Protein AF-A0A2D5B429-F1 (afdb_monomer)

pLDDT: mean 71.41, std 16.84, range [34.72, 90.25]

Sequence (121 aa):
MTEQSSTQPAQGMSIERNDAERFEQALHWAVDYRGDVTLCTEDSEIECFVFDLTAEGDTLRYMTKQDLTRIPLAVPQIREIRFSGKDTAAGKSFERWIQRYIEKKLAGENASIECDSLEDE

Radius of gyration: 16.44 Å; Cα contacts (8 Å, |Δi|>4): 178; chains: 1; bounding box: 39×32×48 Å

Structure (mmCIF, N/CA/C/O backbone):
data_AF-A0A2D5B429-F1
#
_entry.id   AF-A0A2D5B429-F1
#
loop_
_atom_site.group_PDB
_atom_site.id
_atom_site.type_symbol
_atom_site.label_atom_id
_atom_site.label_alt_id
_atom_site.label_comp_id
_atom_site.label_asym_id
_atom_site.label_entity_id
_atom_site.label_seq_id
_atom_site.pdbx_PDB_ins_code
_atom_site.Cartn_x
_atom_site.Cartn_y
_atom_site.Cartn_z
_atom_site.occupancy
_atom_site.B_iso_or_equiv
_atom_site.auth_seq_id
_atom_site.auth_comp_id
_atom_site.auth_asym_id
_atom_site.auth_atom_id
_atom_site.pdbx_PDB_model_num
ATOM 1 N N . MET A 1 1 ? 23.755 3.132 -21.570 1.00 34.72 1 MET A N 1
ATOM 2 C CA . MET A 1 1 ? 23.638 3.029 -20.104 1.00 34.72 1 MET A CA 1
ATOM 3 C C . MET A 1 1 ? 22.481 3.920 -19.723 1.00 34.72 1 MET A C 1
ATOM 5 O O . MET A 1 1 ? 22.651 5.128 -19.713 1.00 34.72 1 MET A O 1
ATOM 9 N N . THR A 1 2 ? 21.286 3.354 -19.591 1.00 40.31 2 THR A N 1
ATOM 10 C CA . THR A 1 2 ? 20.109 4.126 -19.191 1.00 40.31 2 THR A CA 1
ATOM 11 C C . THR A 1 2 ? 20.241 4.354 -17.695 1.00 40.31 2 THR A C 1
ATOM 13 O O . THR A 1 2 ? 20.251 3.392 -16.930 1.00 40.31 2 THR A O 1
ATOM 16 N N . GLU A 1 3 ? 20.466 5.606 -17.309 1.00 40.06 3 GLU A N 1
ATOM 17 C CA . GLU A 1 3 ? 20.483 6.060 -15.924 1.00 40.06 3 GLU A CA 1
ATOM 18 C C . GLU A 1 3 ? 19.169 5.633 -15.263 1.00 40.06 3 GLU A C 1
ATOM 20 O O . GLU A 1 3 ? 18.121 6.239 -15.471 1.00 40.06 3 GLU A O 1
ATOM 25 N N . GLN A 1 4 ? 19.213 4.546 -14.491 1.00 40.59 4 GLN A N 1
ATOM 26 C CA . GLN A 1 4 ? 18.170 4.232 -13.526 1.00 40.59 4 GLN A CA 1
ATOM 27 C C . GLN A 1 4 ? 18.355 5.185 -12.351 1.00 40.59 4 GLN A C 1
ATOM 29 O O . GLN A 1 4 ? 18.903 4.845 -11.306 1.00 40.59 4 GLN A O 1
ATOM 34 N N . SER A 1 5 ? 17.973 6.437 -12.582 1.00 41.56 5 SER A N 1
ATOM 35 C CA . SER A 1 5 ? 17.835 7.440 -11.544 1.00 41.56 5 SER A CA 1
ATOM 36 C C . SER A 1 5 ? 16.750 6.950 -10.598 1.00 41.56 5 SER A C 1
ATOM 38 O O . SER A 1 5 ? 15.568 7.011 -10.942 1.00 41.56 5 SER A O 1
ATOM 40 N N . SER A 1 6 ? 17.155 6.449 -9.428 1.00 46.50 6 SER A N 1
ATOM 41 C CA . SER A 1 6 ? 16.294 6.212 -8.268 1.00 46.50 6 SER A CA 1
ATOM 42 C C . SER A 1 6 ? 15.544 7.498 -7.923 1.00 46.50 6 SER A C 1
ATOM 44 O O . SER A 1 6 ? 15.971 8.292 -7.088 1.00 46.50 6 SER A O 1
ATOM 46 N N . THR A 1 7 ? 14.438 7.740 -8.616 1.00 50.59 7 THR A N 1
ATOM 47 C CA . THR A 1 7 ? 13.535 8.849 -8.349 1.00 50.59 7 THR A CA 1
ATOM 48 C C . THR A 1 7 ? 12.565 8.326 -7.313 1.00 50.59 7 THR A C 1
ATOM 50 O O . THR A 1 7 ? 11.647 7.585 -7.643 1.00 50.59 7 THR A O 1
ATOM 53 N N . GLN A 1 8 ? 12.807 8.649 -6.043 1.00 55.72 8 GLN A N 1
ATOM 54 C CA . GLN A 1 8 ? 11.824 8.393 -4.994 1.00 55.72 8 GLN A CA 1
ATOM 55 C C . GLN A 1 8 ? 10.470 8.981 -5.431 1.00 55.72 8 GLN A C 1
ATOM 57 O O . GLN A 1 8 ? 10.457 10.080 -6.001 1.00 55.72 8 GLN A O 1
ATOM 62 N N . PRO A 1 9 ? 9.339 8.293 -5.188 1.00 59.50 9 PRO A N 1
ATOM 63 C CA . PRO A 1 9 ? 8.035 8.821 -5.561 1.00 59.50 9 PRO A CA 1
ATOM 64 C C . PRO A 1 9 ? 7.836 10.184 -4.894 1.00 59.50 9 PRO A C 1
ATOM 66 O O . PRO A 1 9 ? 7.888 10.318 -3.668 1.00 59.50 9 PRO A O 1
ATOM 69 N N . ALA A 1 10 ? 7.637 11.218 -5.712 1.00 59.41 10 ALA A N 1
ATOM 70 C CA . ALA A 1 10 ? 7.298 12.536 -5.205 1.00 59.41 10 ALA A CA 1
ATOM 71 C C . ALA A 1 10 ? 5.927 12.479 -4.513 1.00 59.41 10 ALA A C 1
ATOM 73 O O . ALA A 1 10 ? 5.030 11.732 -4.907 1.00 59.41 10 ALA A O 1
ATOM 74 N N . GLN A 1 11 ? 5.756 13.279 -3.467 1.00 61.28 11 GLN A N 1
ATOM 75 C CA . GLN A 1 11 ? 4.499 13.376 -2.729 1.00 61.28 11 GLN A CA 1
ATOM 76 C C . GLN A 1 11 ? 3.345 13.761 -3.665 1.00 61.28 11 GLN A C 1
ATOM 78 O O . GLN A 1 11 ? 3.442 14.765 -4.368 1.00 61.28 11 GLN A O 1
ATOM 83 N N . GLY A 1 12 ? 2.258 12.983 -3.675 1.00 64.81 12 GLY A N 1
ATOM 84 C CA . GLY A 1 12 ? 1.128 13.212 -4.583 1.00 64.81 12 GLY A CA 1
ATOM 85 C C . GLY A 1 12 ? 1.305 12.607 -5.979 1.00 64.81 12 GLY A C 1
ATOM 86 O O . GLY A 1 12 ? 0.493 12.872 -6.864 1.00 64.81 12 GLY A O 1
ATOM 87 N N . MET A 1 13 ? 2.335 11.781 -6.188 1.00 74.25 13 MET A N 1
ATOM 88 C CA . MET A 1 13 ? 2.482 11.001 -7.412 1.00 74.25 13 MET A CA 1
ATOM 89 C C . MET A 1 13 ? 1.374 9.946 -7.497 1.00 74.25 13 MET A C 1
ATOM 91 O O . MET A 1 13 ? 1.165 9.158 -6.574 1.00 74.25 13 MET A O 1
ATOM 95 N N . SER A 1 14 ? 0.658 9.955 -8.614 1.00 81.38 14 SER A N 1
ATOM 96 C CA . SER A 1 14 ? -0.322 8.945 -9.009 1.00 81.38 14 SER A CA 1
ATOM 97 C C . SER A 1 14 ? 0.206 8.232 -10.245 1.00 81.38 14 SER A C 1
ATOM 99 O O . SER A 1 14 ? 0.741 8.867 -11.158 1.00 81.38 14 SER A O 1
ATOM 101 N N . ILE A 1 15 ? 0.127 6.908 -10.229 1.00 87.62 15 ILE A N 1
ATOM 102 C CA . ILE A 1 15 ? 0.569 6.043 -11.314 1.00 87.62 15 ILE A CA 1
ATOM 103 C C . ILE A 1 15 ? -0.607 5.174 -11.716 1.00 87.62 15 ILE A C 1
ATOM 105 O O . ILE A 1 15 ? -1.104 4.371 -10.926 1.00 87.62 15 ILE A O 1
ATOM 109 N N . GLU A 1 16 ? -1.050 5.349 -12.951 1.00 87.69 16 GLU A N 1
ATOM 110 C CA . GLU A 1 16 ? -2.128 4.569 -13.536 1.00 87.69 16 GLU A CA 1
ATOM 111 C C . GLU A 1 16 ? -1.583 3.258 -14.104 1.00 87.69 16 GLU A C 1
ATOM 113 O O . GLU A 1 16 ? -0.450 3.184 -14.584 1.00 87.69 16 GLU A O 1
ATOM 118 N N . ARG A 1 17 ? -2.420 2.220 -14.121 1.00 83.69 17 ARG A N 1
ATOM 119 C CA . ARG A 1 17 ? -2.083 0.912 -14.701 1.00 83.69 17 ARG A CA 1
ATOM 120 C C . ARG A 1 17 ? -1.738 0.972 -16.197 1.00 83.69 17 ARG A C 1
ATOM 122 O O . ARG A 1 17 ? -1.138 0.039 -16.723 1.00 83.69 17 ARG A O 1
ATOM 129 N N . ASN A 1 18 ? -2.117 2.045 -16.890 1.00 85.38 18 ASN A N 1
ATOM 130 C CA . ASN A 1 18 ? -1.826 2.225 -18.312 1.00 85.38 18 ASN A CA 1
ATOM 131 C C . ASN A 1 18 ? -0.311 2.283 -18.602 1.00 85.38 18 ASN A C 1
ATOM 133 O O . ASN A 1 18 ? 0.130 1.846 -19.662 1.00 85.38 18 ASN A O 1
ATOM 137 N N . ASP A 1 19 ? 0.492 2.761 -17.647 1.00 84.56 19 ASP A N 1
ATOM 138 C CA . ASP A 1 19 ? 1.951 2.790 -17.747 1.00 84.56 19 ASP A CA 1
ATOM 139 C C . A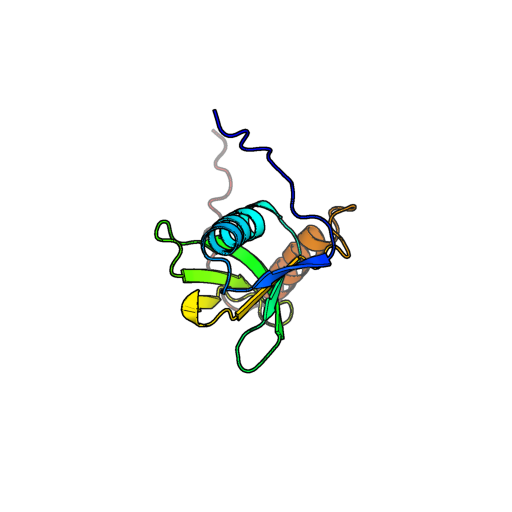SP A 1 19 ? 2.566 1.546 -17.089 1.00 84.56 19 ASP A C 1
ATOM 141 O O . ASP A 1 19 ? 3.051 1.633 -15.965 1.00 84.56 19 ASP A O 1
ATOM 145 N N . ALA A 1 20 ? 2.581 0.394 -17.770 1.00 81.75 20 ALA A N 1
ATOM 146 C CA . ALA A 1 20 ? 3.067 -0.870 -17.190 1.00 81.75 20 ALA A CA 1
ATOM 147 C C . ALA A 1 20 ? 4.451 -0.743 -16.514 1.00 81.75 20 ALA A C 1
ATOM 149 O O . ALA A 1 20 ? 4.589 -1.086 -15.343 1.00 81.75 20 ALA A O 1
ATOM 150 N N . GLU A 1 21 ? 5.435 -0.132 -17.185 1.00 84.50 21 GLU A N 1
ATOM 151 C CA . GLU A 1 21 ? 6.787 0.052 -16.630 1.00 84.50 21 GLU A CA 1
ATOM 152 C C . GLU A 1 21 ? 6.799 0.909 -15.353 1.00 84.50 21 GLU A C 1
ATOM 154 O O . GLU A 1 21 ? 7.508 0.597 -14.392 1.00 84.50 21 GLU A O 1
ATOM 159 N N . ARG A 1 22 ? 6.030 2.008 -15.326 1.00 84.88 22 ARG A N 1
ATOM 160 C CA . ARG A 1 22 ? 5.948 2.888 -14.146 1.00 84.88 22 ARG A CA 1
ATOM 161 C C . ARG A 1 22 ? 5.113 2.251 -13.049 1.00 84.88 22 ARG A C 1
ATOM 163 O O . ARG A 1 22 ? 5.392 2.476 -11.878 1.00 84.88 22 ARG A O 1
ATOM 170 N N . PHE A 1 23 ? 4.095 1.488 -13.418 1.00 86.69 23 PHE A N 1
ATOM 171 C CA . PHE A 1 23 ? 3.190 0.820 -12.504 1.00 86.69 23 PHE A CA 1
ATOM 172 C C . PHE A 1 23 ? 3.902 -0.312 -11.759 1.00 86.69 23 PHE A C 1
ATOM 174 O O . PHE A 1 23 ? 3.807 -0.378 -10.538 1.00 86.69 23 PHE A O 1
ATOM 181 N N . GLU A 1 24 ? 4.703 -1.126 -12.450 1.00 84.44 24 GLU A N 1
ATOM 182 C CA . GLU A 1 24 ? 5.581 -2.111 -11.809 1.00 84.44 24 GLU A CA 1
ATOM 183 C C . GLU A 1 24 ? 6.536 -1.431 -10.818 1.00 84.44 24 GLU A C 1
ATOM 185 O O . GLU A 1 24 ? 6.602 -1.812 -9.648 1.00 84.44 24 GLU A O 1
ATOM 190 N N . GLN A 1 25 ? 7.198 -0.345 -11.232 1.00 84.88 25 GLN A N 1
ATOM 191 C CA . GLN A 1 25 ? 8.042 0.451 -10.331 1.00 84.88 25 GLN A CA 1
ATOM 192 C C . GLN A 1 25 ? 7.259 1.018 -9.140 1.00 84.88 25 GLN A C 1
ATOM 194 O O . GLN A 1 25 ? 7.762 0.999 -8.019 1.00 84.88 25 GLN A O 1
ATOM 199 N N . ALA A 1 26 ? 6.021 1.468 -9.346 1.00 84.62 26 ALA A N 1
ATOM 200 C CA . ALA A 1 26 ? 5.155 1.966 -8.287 1.00 84.62 26 ALA A CA 1
ATOM 201 C C . ALA A 1 26 ? 4.791 0.873 -7.275 1.00 84.62 26 ALA A C 1
ATOM 203 O O . ALA A 1 26 ? 4.741 1.154 -6.083 1.00 84.62 26 ALA A O 1
ATOM 204 N N . LEU A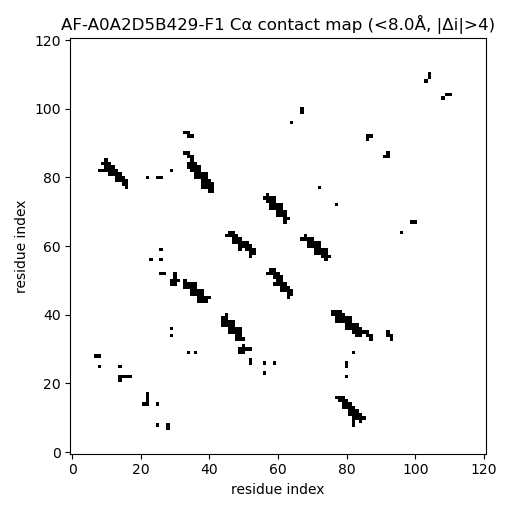 1 27 ? 4.589 -0.375 -7.703 1.00 85.19 27 LEU A N 1
ATOM 205 C CA . LEU A 1 27 ? 4.371 -1.490 -6.778 1.00 85.19 27 LEU A CA 1
ATOM 206 C C . LEU A 1 27 ? 5.600 -1.710 -5.886 1.00 85.19 27 LEU A C 1
ATOM 208 O O . LEU A 1 27 ? 5.466 -1.826 -4.667 1.00 85.19 27 LEU A O 1
ATOM 212 N N . HIS A 1 28 ? 6.798 -1.706 -6.475 1.00 83.38 28 HIS A N 1
ATOM 213 C CA . HIS A 1 28 ? 8.047 -1.825 -5.719 1.00 83.38 28 HIS A CA 1
ATOM 214 C C . HIS A 1 28 ? 8.255 -0.645 -4.767 1.00 83.38 28 HIS A C 1
ATOM 216 O O . HIS A 1 28 ? 8.596 -0.841 -3.600 1.00 83.38 28 HIS A O 1
ATOM 222 N N . TRP A 1 29 ? 7.993 0.576 -5.235 1.00 82.62 29 TRP A N 1
ATOM 223 C CA . TRP A 1 29 ? 8.049 1.761 -4.392 1.00 82.62 29 TRP A CA 1
ATOM 224 C C . TRP A 1 29 ? 7.024 1.695 -3.272 1.00 82.62 29 TRP A C 1
ATOM 226 O O . TRP A 1 29 ? 7.387 2.026 -2.161 1.00 82.62 29 TRP A O 1
ATOM 236 N N . ALA A 1 30 ? 5.795 1.228 -3.500 1.00 81.56 30 ALA A N 1
ATOM 237 C CA . ALA A 1 30 ? 4.767 1.132 -2.461 1.00 81.56 30 ALA A CA 1
ATOM 238 C C . ALA A 1 30 ? 5.191 0.243 -1.285 1.00 81.56 30 ALA A C 1
ATOM 240 O O . ALA A 1 30 ? 4.890 0.576 -0.141 1.00 81.56 30 ALA A O 1
ATOM 241 N N . VAL A 1 31 ? 5.926 -0.840 -1.554 1.00 80.62 31 VAL A N 1
ATOM 242 C CA . VAL A 1 31 ? 6.492 -1.712 -0.512 1.00 80.62 31 VAL A CA 1
ATOM 243 C C . VAL A 1 31 ? 7.622 -1.008 0.256 1.00 80.62 31 VAL A C 1
ATOM 245 O O . VAL A 1 31 ? 7.671 -1.085 1.483 1.00 80.62 31 VAL A O 1
ATOM 248 N N . ASP A 1 32 ? 8.515 -0.295 -0.438 1.00 75.31 32 ASP A N 1
ATOM 249 C CA . ASP A 1 32 ? 9.646 0.417 0.187 1.00 75.31 32 ASP A CA 1
ATOM 250 C C . ASP A 1 32 ? 9.226 1.725 0.888 1.00 75.31 32 ASP A C 1
ATOM 252 O O . ASP A 1 32 ? 9.838 2.153 1.866 1.00 75.31 32 ASP A O 1
ATOM 256 N N . TYR A 1 33 ? 8.124 2.331 0.438 1.00 73.06 33 TYR A N 1
ATOM 257 C CA . TYR A 1 33 ? 7.648 3.660 0.827 1.00 73.06 33 TYR A CA 1
ATOM 258 C C . TYR A 1 33 ? 7.326 3.786 2.319 1.00 73.06 33 TYR A C 1
ATOM 260 O O . TYR A 1 33 ? 7.267 4.905 2.825 1.00 73.06 33 TYR A O 1
ATOM 268 N N . ARG A 1 34 ? 7.127 2.666 3.035 1.00 67.69 34 ARG A N 1
ATOM 269 C CA . ARG A 1 34 ? 6.792 2.610 4.476 1.00 67.69 34 ARG A CA 1
ATOM 270 C C . ARG A 1 34 ? 5.811 3.709 4.919 1.00 67.69 34 ARG A C 1
ATOM 272 O O . ARG A 1 34 ? 5.922 4.265 6.012 1.00 67.69 34 ARG A O 1
ATOM 279 N N . GLY A 1 35 ? 4.835 4.008 4.070 1.00 71.56 35 GLY A N 1
ATOM 280 C CA . GLY A 1 35 ? 3.919 5.131 4.215 1.00 71.56 35 GLY A CA 1
ATOM 281 C C . GLY A 1 35 ? 2.503 4.757 3.801 1.00 71.56 35 GLY A C 1
ATOM 282 O O . GLY A 1 35 ? 2.247 3.642 3.348 1.00 71.56 35 GLY A O 1
ATOM 283 N N . ASP A 1 36 ? 1.569 5.686 3.982 1.00 78.81 36 ASP A N 1
ATOM 284 C CA . ASP A 1 36 ? 0.210 5.522 3.482 1.00 78.81 36 ASP A CA 1
ATOM 285 C C . ASP A 1 36 ? 0.179 5.603 1.954 1.00 78.81 36 ASP A C 1
ATOM 287 O O . ASP A 1 36 ? 0.612 6.576 1.339 1.00 78.81 36 ASP A O 1
ATOM 291 N N . VAL A 1 37 ? -0.366 4.562 1.335 1.00 84.19 37 VAL A N 1
ATOM 292 C CA . VAL A 1 37 ? -0.675 4.551 -0.091 1.00 84.19 37 VAL A CA 1
ATOM 293 C C . VAL A 1 37 ? -2.179 4.453 -0.264 1.00 84.19 37 VAL A C 1
ATOM 295 O O . VAL A 1 37 ? -2.898 3.853 0.532 1.00 84.19 37 VAL A O 1
ATOM 298 N N . THR A 1 38 ? -2.686 5.104 -1.296 1.00 87.62 38 THR A N 1
ATOM 299 C CA . THR A 1 38 ? -4.096 5.033 -1.663 1.00 87.62 38 THR A CA 1
ATOM 300 C C . THR A 1 38 ? -4.192 4.216 -2.937 1.00 87.62 38 THR A C 1
ATOM 302 O O . THR A 1 38 ? -3.660 4.610 -3.974 1.00 87.62 38 THR A O 1
ATOM 305 N N . LEU A 1 39 ? -4.832 3.055 -2.843 1.00 88.69 39 LEU A N 1
ATOM 306 C CA . LEU A 1 39 ? -5.093 2.195 -3.989 1.00 88.69 39 LEU A CA 1
ATOM 307 C C . LEU A 1 39 ? -6.463 2.556 -4.547 1.00 88.69 39 LEU A C 1
ATOM 309 O O . LEU A 1 39 ? -7.479 2.391 -3.875 1.00 88.69 39 LEU A O 1
ATOM 313 N N . CYS A 1 40 ? -6.487 3.065 -5.771 1.00 89.62 40 CYS A N 1
ATOM 314 C CA . CYS A 1 40 ? -7.711 3.327 -6.507 1.00 89.62 40 CYS A CA 1
ATOM 315 C C . CYS A 1 40 ? -8.080 2.069 -7.291 1.00 89.62 40 CYS A C 1
ATOM 317 O O . CYS A 1 40 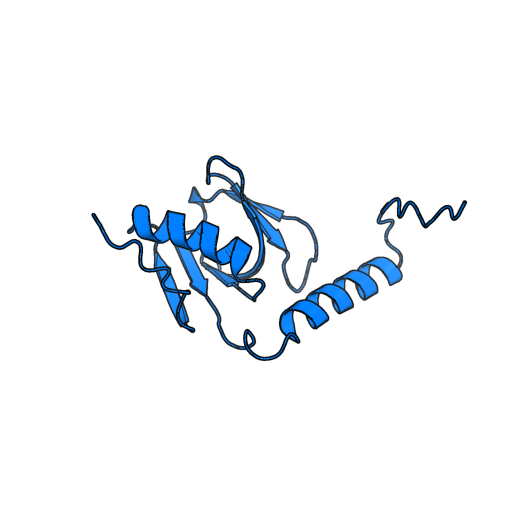? -7.370 1.663 -8.215 1.00 89.62 40 CYS A O 1
ATOM 319 N N . THR A 1 41 ? -9.183 1.439 -6.903 1.00 88.81 41 THR A N 1
ATOM 320 C CA . THR A 1 41 ? -9.779 0.304 -7.620 1.00 88.81 41 THR A CA 1
ATOM 321 C C . THR A 1 41 ? -10.876 0.800 -8.566 1.00 88.81 41 THR A C 1
ATOM 323 O O . THR A 1 41 ? -11.102 2.002 -8.690 1.00 88.81 41 THR A O 1
ATOM 326 N N . GLU A 1 42 ? -11.559 -0.103 -9.272 1.00 83.69 42 GLU A N 1
ATOM 327 C CA . GLU A 1 42 ? -12.676 0.288 -10.150 1.00 83.69 42 GLU A CA 1
ATOM 328 C C . GLU A 1 42 ? -13.880 0.851 -9.388 1.00 83.69 42 GLU A C 1
ATOM 330 O O . GLU A 1 42 ? -14.635 1.642 -9.948 1.00 83.69 42 GLU A O 1
ATOM 335 N N . ASP A 1 43 ? -14.050 0.434 -8.135 1.00 81.75 43 ASP A N 1
ATOM 336 C CA . ASP A 1 43 ? -15.242 0.717 -7.338 1.00 81.75 43 ASP A CA 1
ATOM 337 C C . ASP A 1 43 ? -14.980 1.760 -6.245 1.00 81.75 43 ASP A C 1
ATOM 339 O O . ASP A 1 43 ? -15.845 2.574 -5.935 1.00 81.75 43 ASP A O 1
ATOM 343 N N . SER A 1 44 ? -13.776 1.755 -5.667 1.00 86.25 44 SER A N 1
ATOM 344 C CA . SER A 1 44 ? -13.461 2.552 -4.481 1.00 86.25 44 SER A CA 1
ATOM 345 C C . SER A 1 44 ? -11.975 2.911 -4.379 1.00 86.25 44 SER A C 1
ATOM 347 O O . SER A 1 44 ? -11.099 2.180 -4.854 1.00 86.25 44 SER A O 1
ATOM 349 N N . GLU A 1 45 ? -11.685 4.013 -3.688 1.00 87.88 45 GLU A N 1
ATOM 350 C CA . GLU A 1 45 ? -10.343 4.375 -3.227 1.00 87.88 45 GLU A CA 1
ATOM 351 C C . GLU A 1 45 ? -10.101 3.845 -1.808 1.00 87.88 45 GLU A C 1
ATOM 353 O O . GLU A 1 45 ? -10.922 4.019 -0.907 1.00 87.88 45 GLU A O 1
ATOM 358 N N . ILE A 1 46 ? -8.980 3.154 -1.608 1.00 85.81 46 ILE A N 1
ATOM 359 C CA . ILE A 1 46 ? -8.668 2.462 -0.358 1.00 85.81 46 ILE A CA 1
ATOM 360 C C . ILE A 1 46 ? -7.342 2.987 0.185 1.00 85.81 46 ILE A C 1
ATOM 362 O O . ILE A 1 46 ? -6.266 2.685 -0.337 1.00 85.81 46 ILE A O 1
ATOM 366 N N . GLU A 1 47 ? -7.414 3.748 1.277 1.00 86.81 47 GLU A N 1
ATOM 367 C CA . GLU A 1 47 ? -6.240 4.141 2.057 1.00 86.81 47 GLU A CA 1
ATOM 368 C C . GLU A 1 47 ? -5.694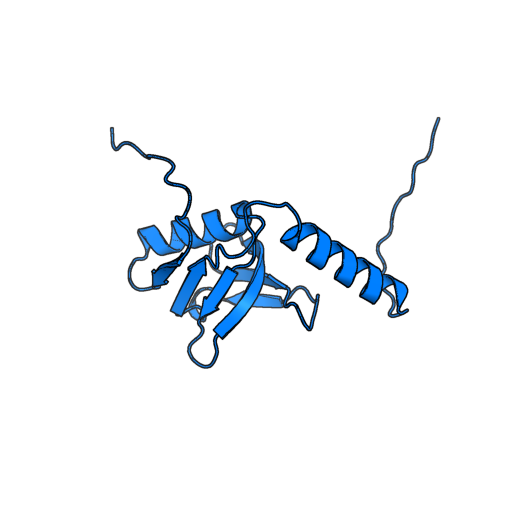 2.941 2.835 1.00 86.81 47 GLU A C 1
ATOM 370 O O . GLU A 1 47 ? -6.317 2.434 3.779 1.00 86.81 47 GLU A O 1
ATOM 375 N N . CYS A 1 48 ? -4.500 2.499 2.466 1.00 85.38 48 CYS A N 1
ATOM 376 C CA . CYS A 1 48 ? -3.896 1.306 3.021 1.00 85.38 48 CYS A CA 1
ATOM 377 C C . CYS A 1 48 ? -2.380 1.415 3.176 1.00 85.38 48 CYS A C 1
ATOM 379 O O . CYS A 1 48 ? -1.726 2.350 2.717 1.00 85.38 48 CYS A O 1
ATOM 381 N N . PHE A 1 49 ? -1.832 0.448 3.896 1.00 83.62 49 PHE A N 1
ATOM 382 C CA . PHE A 1 49 ? -0.403 0.256 4.048 1.00 83.62 49 PHE A CA 1
ATOM 383 C C . PHE A 1 49 ? 0.007 -1.010 3.314 1.00 83.62 49 PHE A C 1
ATOM 385 O O . PHE A 1 49 ? -0.526 -2.085 3.598 1.00 83.62 49 PHE A O 1
ATOM 392 N N . VAL A 1 50 ? 0.939 -0.874 2.378 1.00 85.50 50 VAL A N 1
ATOM 393 C CA . VAL A 1 50 ? 1.487 -1.983 1.598 1.00 85.50 50 VAL A CA 1
ATOM 394 C C . VAL A 1 50 ? 2.803 -2.404 2.219 1.00 85.50 50 VAL A C 1
ATOM 396 O O . VAL A 1 50 ? 3.641 -1.569 2.540 1.00 85.50 50 VAL A O 1
ATOM 399 N N . PHE A 1 51 ? 2.971 -3.708 2.405 1.00 83.25 51 PHE A N 1
ATOM 400 C CA . PHE A 1 51 ? 4.142 -4.253 3.092 1.00 83.25 51 PHE A CA 1
ATOM 401 C C . PHE A 1 51 ? 4.736 -5.481 2.413 1.00 83.25 51 PHE A C 1
ATOM 403 O O . PHE A 1 51 ? 5.821 -5.914 2.786 1.00 83.25 51 PHE A O 1
ATOM 410 N N . ASP A 1 52 ? 4.026 -6.060 1.447 1.00 85.56 52 ASP A N 1
ATOM 411 C CA . ASP A 1 52 ? 4.466 -7.252 0.738 1.00 85.56 52 ASP A CA 1
ATOM 412 C C . ASP A 1 52 ? 3.847 -7.269 -0.663 1.00 85.56 52 ASP A C 1
ATOM 414 O O . ASP A 1 52 ? 2.685 -6.906 -0.857 1.00 85.56 52 ASP A O 1
ATOM 418 N N . LEU A 1 53 ? 4.642 -7.689 -1.639 1.00 86.81 53 LEU A N 1
ATOM 419 C CA . LEU A 1 53 ? 4.255 -7.877 -3.031 1.00 86.81 53 LEU A CA 1
ATOM 420 C C . LEU A 1 53 ? 4.817 -9.230 -3.459 1.00 86.81 53 LEU A C 1
ATOM 422 O O . LEU A 1 53 ? 5.977 -9.535 -3.180 1.00 86.81 53 LEU A O 1
ATOM 426 N N . THR A 1 54 ? 4.011 -10.053 -4.126 1.00 86.06 54 THR A N 1
ATOM 427 C CA . THR A 1 54 ? 4.494 -11.327 -4.674 1.00 86.06 54 THR A CA 1
ATOM 428 C C . THR A 1 54 ? 5.657 -11.100 -5.634 1.00 86.06 54 THR A C 1
ATOM 430 O O . THR A 1 54 ? 5.661 -10.108 -6.355 1.00 86.06 54 THR A O 1
ATOM 433 N N . ALA A 1 55 ? 6.593 -12.050 -5.717 1.00 77.94 55 ALA A N 1
ATOM 434 C CA . ALA A 1 55 ? 7.741 -11.959 -6.626 1.00 77.94 55 ALA A CA 1
ATOM 435 C C . ALA A 1 55 ? 7.343 -11.773 -8.104 1.00 77.94 55 ALA A C 1
ATOM 437 O O . ALA A 1 55 ? 8.087 -11.169 -8.867 1.00 77.94 55 ALA A O 1
ATOM 438 N N . GLU A 1 56 ? 6.164 -12.265 -8.489 1.00 80.50 56 GLU A N 1
ATOM 439 C CA . GLU A 1 56 ? 5.594 -12.119 -9.835 1.00 80.50 56 GLU A CA 1
ATOM 440 C C . GLU A 1 56 ? 4.944 -10.746 -10.077 1.00 80.50 56 GLU A C 1
ATOM 442 O O . GLU A 1 56 ? 4.529 -10.458 -11.192 1.00 80.50 56 GLU A O 1
ATOM 447 N N . GLY A 1 57 ? 4.807 -9.908 -9.043 1.00 78.31 57 GLY A N 1
ATOM 448 C CA . GLY A 1 57 ? 4.121 -8.618 -9.143 1.00 78.31 57 GLY A CA 1
ATOM 449 C C . GLY A 1 57 ? 2.615 -8.722 -9.413 1.00 78.31 57 GLY A C 1
ATOM 450 O O . GLY A 1 57 ? 2.009 -7.725 -9.781 1.00 78.31 57 GLY A O 1
ATOM 451 N N . ASP A 1 58 ? 2.000 -9.897 -9.236 1.00 86.00 58 ASP A N 1
ATOM 452 C CA . ASP A 1 58 ? 0.577 -10.126 -9.528 1.00 86.00 58 ASP A CA 1
ATOM 453 C C . ASP A 1 58 ? -0.343 -9.854 -8.328 1.00 86.00 58 ASP A C 1
ATOM 455 O O . ASP A 1 58 ? -1.469 -9.391 -8.489 1.00 86.00 58 ASP A O 1
ATOM 459 N N . THR A 1 59 ? 0.121 -10.103 -7.103 1.00 88.12 59 THR A N 1
ATOM 460 C CA . THR A 1 59 ? -0.679 -9.905 -5.890 1.00 88.12 59 THR A CA 1
ATOM 461 C C . THR A 1 59 ? 0.070 -9.051 -4.874 1.00 88.12 59 THR A C 1
ATOM 463 O O . THR A 1 59 ? 1.188 -9.357 -4.459 1.00 88.12 59 THR A O 1
ATOM 466 N N . LEU A 1 60 ? -0.582 -7.987 -4.422 1.00 89.12 60 LEU A N 1
ATOM 467 C CA . LEU A 1 60 ? -0.081 -7.049 -3.430 1.00 89.12 60 LEU A CA 1
ATOM 468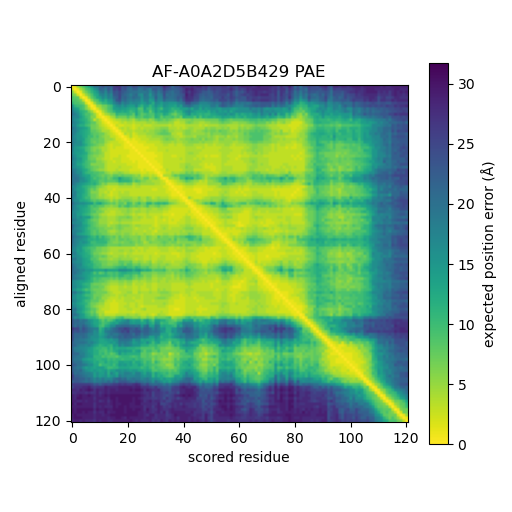 C C . LEU A 1 60 ? -0.810 -7.264 -2.103 1.00 89.12 60 LEU A C 1
ATOM 470 O O . LEU A 1 60 ? -2.019 -7.469 -2.076 1.00 89.12 60 LEU A O 1
ATOM 474 N N . ARG A 1 61 ? -0.095 -7.234 -0.979 1.00 89.25 61 ARG A N 1
ATOM 475 C CA . ARG A 1 61 ? -0.696 -7.386 0.350 1.00 89.25 61 ARG A CA 1
ATOM 476 C C . ARG A 1 61 ? -0.716 -6.054 1.069 1.00 89.25 61 ARG A C 1
ATOM 478 O O . ARG A 1 61 ? 0.319 -5.410 1.256 1.00 89.25 61 ARG A O 1
ATOM 485 N N . TYR A 1 62 ? -1.912 -5.676 1.497 1.00 88.25 62 TYR A N 1
ATOM 486 C CA . TYR A 1 62 ? -2.159 -4.413 2.166 1.00 88.25 62 TYR A CA 1
ATOM 487 C C . TYR A 1 62 ? -2.939 -4.609 3.466 1.00 88.25 62 TYR A C 1
ATOM 489 O O . TYR A 1 62 ? -3.553 -5.651 3.702 1.00 88.25 62 TYR A O 1
ATOM 497 N N . MET A 1 63 ? -2.894 -3.594 4.322 1.00 84.25 63 MET A N 1
ATOM 498 C CA . MET A 1 63 ? -3.704 -3.492 5.538 1.00 84.25 63 MET A CA 1
ATOM 499 C C . MET A 1 63 ? -4.457 -2.169 5.503 1.00 84.25 63 MET A C 1
ATOM 501 O O . MET A 1 63 ? -3.919 -1.167 5.032 1.00 84.25 63 MET A O 1
ATOM 505 N N . THR A 1 64 ? -5.692 -2.136 5.998 1.00 84.19 64 THR A N 1
ATOM 506 C CA . THR A 1 64 ? -6.491 -0.900 6.041 1.00 84.19 64 THR A CA 1
ATOM 507 C C . THR A 1 64 ? -6.498 -0.308 7.444 1.00 84.19 64 THR A C 1
ATOM 509 O O . THR A 1 64 ? -6.334 -1.018 8.434 1.00 84.19 64 THR A O 1
ATOM 512 N N . LYS A 1 65 ? -6.709 1.010 7.561 1.00 72.00 65 LYS A N 1
ATOM 513 C CA . LYS A 1 65 ? -6.721 1.689 8.873 1.00 72.00 65 LYS A CA 1
ATOM 514 C C . LYS A 1 65 ? -7.847 1.185 9.783 1.00 72.00 65 LYS A C 1
ATOM 516 O O . LYS A 1 65 ? -7.756 1.333 11.004 1.00 72.00 65 LYS A O 1
ATOM 521 N N . GLN A 1 66 ? -8.923 0.681 9.179 1.00 70.62 66 GLN A N 1
ATOM 522 C CA . GLN A 1 66 ? -10.089 0.125 9.864 1.00 70.62 66 GLN A CA 1
ATOM 523 C C . GLN A 1 66 ? -9.837 -1.332 10.240 1.00 70.62 66 GLN A C 1
ATOM 525 O O . GLN A 1 66 ? -10.016 -1.716 11.392 1.00 70.62 66 GLN A O 1
ATOM 530 N N . ASP A 1 67 ? -9.358 -2.112 9.273 1.00 67.44 67 ASP A N 1
ATOM 531 C CA . ASP A 1 67 ? -9.111 -3.528 9.431 1.00 67.44 67 ASP A CA 1
ATOM 532 C C . ASP A 1 67 ? -7.643 -3.838 9.127 1.00 67.44 67 ASP A C 1
ATOM 534 O O . ASP A 1 67 ? -7.213 -3.920 7.972 1.00 67.44 67 ASP A O 1
ATOM 538 N N . LEU A 1 68 ? -6.869 -3.994 10.207 1.00 73.62 68 LEU A N 1
ATOM 539 C CA . LEU A 1 68 ? -5.463 -4.419 10.211 1.00 73.62 68 LEU A CA 1
ATOM 540 C C . LEU A 1 68 ? -5.306 -5.901 9.855 1.00 73.62 68 LEU A C 1
ATOM 542 O O . LEU A 1 68 ? -4.484 -6.618 10.420 1.00 73.62 68 LEU A O 1
ATOM 546 N N . THR A 1 69 ? -6.139 -6.373 8.948 1.00 79.25 69 THR A N 1
ATOM 547 C CA . THR A 1 69 ? -6.050 -7.706 8.391 1.00 79.25 69 THR A CA 1
ATOM 548 C C . THR A 1 69 ? -5.163 -7.628 7.166 1.00 79.25 69 THR A C 1
ATOM 550 O O . THR A 1 69 ? -5.176 -6.649 6.418 1.00 79.25 69 THR A O 1
ATOM 553 N N . ARG A 1 70 ? -4.361 -8.668 6.965 1.00 83.31 70 ARG A N 1
ATOM 554 C CA . ARG A 1 70 ? -3.576 -8.828 5.748 1.00 83.31 70 ARG A CA 1
ATOM 555 C C . ARG A 1 70 ? -4.514 -9.225 4.615 1.00 83.31 70 ARG A C 1
ATOM 557 O O . ARG A 1 70 ? -4.901 -10.388 4.521 1.00 83.31 70 ARG A O 1
ATOM 564 N N . ILE A 1 71 ? -4.856 -8.265 3.764 1.00 85.94 71 ILE A N 1
ATOM 565 C CA . ILE A 1 71 ? -5.744 -8.482 2.626 1.00 85.94 71 ILE A CA 1
ATOM 566 C C . ILE A 1 71 ? -4.884 -8.599 1.360 1.00 85.94 71 ILE A C 1
ATOM 568 O O . ILE A 1 71 ? -4.106 -7.687 1.064 1.00 85.94 71 ILE A O 1
ATOM 572 N N . PRO A 1 72 ? -4.959 -9.722 0.624 1.00 89.25 72 PRO A N 1
ATOM 573 C CA . PRO A 1 72 ? -4.368 -9.815 -0.703 1.00 89.25 72 PRO A CA 1
ATOM 574 C C . PRO A 1 72 ? -5.243 -9.062 -1.718 1.00 89.25 72 PRO A C 1
ATOM 576 O O . PRO A 1 72 ? -6.446 -9.301 -1.796 1.00 89.25 72 PRO A O 1
ATOM 579 N N . LEU A 1 73 ? -4.633 -8.179 -2.505 1.00 88.06 73 LEU A N 1
ATOM 580 C CA . LEU A 1 73 ? -5.225 -7.518 -3.664 1.00 88.06 73 LEU A CA 1
ATOM 581 C C . LEU A 1 73 ? -4.549 -8.025 -4.926 1.00 88.06 73 LEU A C 1
ATOM 583 O O . LEU A 1 73 ? -3.326 -7.932 -5.043 1.00 88.06 73 LEU A O 1
ATOM 587 N N . ALA A 1 74 ? -5.329 -8.498 -5.890 1.00 90.25 74 ALA A N 1
ATOM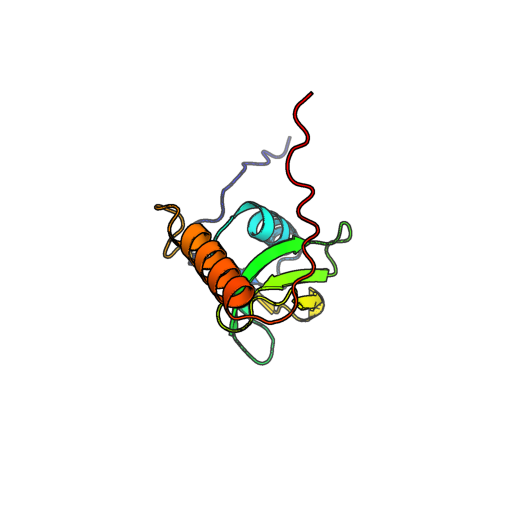 588 C CA . ALA A 1 74 ? -4.771 -8.767 -7.202 1.00 90.25 74 ALA A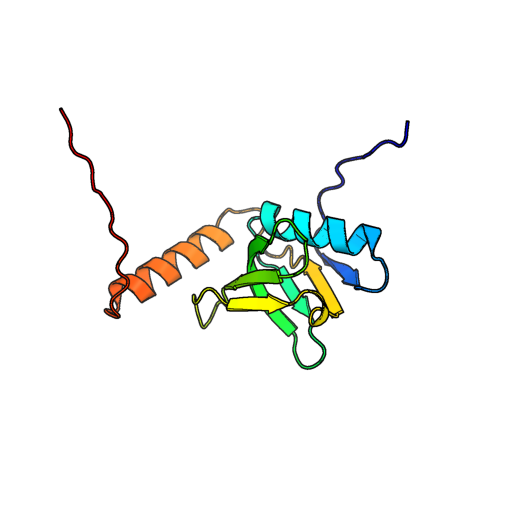 CA 1
ATOM 589 C C . ALA A 1 74 ? -4.459 -7.425 -7.879 1.00 90.25 74 ALA A C 1
ATOM 591 O O . ALA A 1 74 ? -5.327 -6.561 -8.008 1.00 90.25 74 ALA A O 1
ATOM 592 N N . VAL A 1 75 ? -3.223 -7.257 -8.335 1.00 87.38 75 VAL A N 1
ATOM 593 C CA . VAL A 1 75 ? -2.761 -6.112 -9.118 1.00 87.38 75 VAL A CA 1
ATOM 594 C C . VAL A 1 75 ? -3.692 -5.745 -10.279 1.00 87.38 75 VAL A C 1
ATOM 596 O O . VAL A 1 75 ? -3.946 -4.553 -10.451 1.00 87.38 75 VAL A O 1
ATOM 599 N N . PRO A 1 76 ? -4.295 -6.685 -11.036 1.00 88.00 76 PRO A N 1
ATOM 600 C CA . PRO A 1 76 ? -5.268 -6.312 -12.060 1.00 88.00 76 PRO A CA 1
ATOM 601 C C . PRO A 1 76 ? -6.509 -5.562 -11.543 1.00 88.00 76 PRO A C 1
ATOM 603 O O . PRO A 1 76 ? -7.174 -4.910 -12.345 1.00 88.00 76 PRO A O 1
ATOM 606 N N . GLN A 1 77 ? -6.826 -5.618 -10.246 1.00 88.75 77 GLN A N 1
ATOM 607 C CA . GLN A 1 77 ? -7.926 -4.853 -9.640 1.00 88.75 77 GLN A CA 1
ATOM 608 C C . GLN A 1 77 ? -7.538 -3.404 -9.313 1.00 88.75 77 GLN A C 1
ATOM 610 O O . GLN A 1 77 ? -8.406 -2.569 -9.051 1.00 88.75 77 GLN A O 1
ATOM 615 N N . ILE A 1 78 ? -6.240 -3.097 -9.320 1.00 89.56 78 ILE A N 1
ATOM 616 C CA . ILE A 1 78 ? -5.705 -1.765 -9.055 1.00 89.56 78 ILE A CA 1
ATOM 617 C C . ILE A 1 78 ? -5.711 -0.984 -10.370 1.00 89.56 78 ILE A C 1
ATOM 619 O O . ILE A 1 78 ? -5.066 -1.369 -11.346 1.00 89.56 78 ILE A O 1
ATOM 623 N N . ARG A 1 79 ? -6.445 0.130 -10.403 1.00 90.19 79 ARG A N 1
ATOM 624 C CA . ARG A 1 79 ? -6.458 1.053 -11.545 1.00 90.19 79 ARG A CA 1
ATOM 625 C C . ARG A 1 79 ? -5.385 2.123 -11.430 1.00 90.19 79 ARG A C 1
ATOM 627 O O . ARG A 1 79 ? -4.721 2.425 -12.418 1.00 90.19 79 ARG A O 1
ATOM 634 N N . GLU A 1 80 ? -5.220 2.681 -10.237 1.00 89.38 80 GLU A N 1
ATOM 635 C CA . GLU A 1 80 ? -4.257 3.742 -9.946 1.00 89.38 80 GLU A CA 1
ATOM 636 C C . GLU A 1 80 ? -3.648 3.518 -8.559 1.00 89.38 80 GLU A C 1
ATOM 638 O O . GLU A 1 80 ? -4.349 3.196 -7.599 1.00 89.38 80 GLU A O 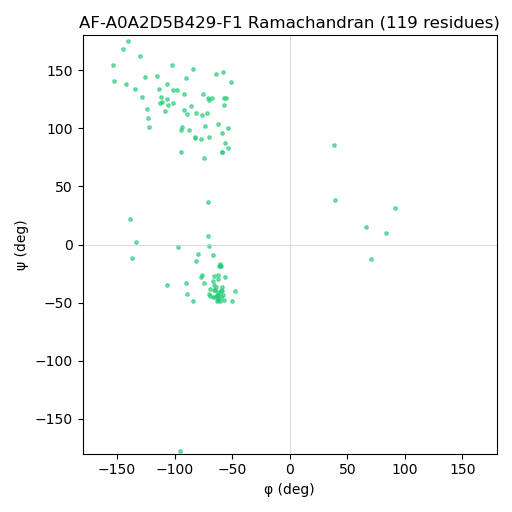1
ATOM 643 N N . ILE A 1 81 ? -2.338 3.719 -8.448 1.00 88.38 81 ILE A N 1
ATOM 644 C CA . ILE A 1 81 ? -1.622 3.775 -7.175 1.00 88.38 81 ILE A CA 1
ATOM 645 C C . ILE A 1 81 ? -1.287 5.233 -6.908 1.00 88.38 81 ILE A C 1
ATOM 647 O O . ILE A 1 81 ? -0.563 5.862 -7.680 1.00 88.38 81 ILE A O 1
ATOM 651 N N . ARG A 1 82 ? -1.784 5.770 -5.796 1.00 87.06 82 ARG A N 1
ATOM 652 C CA . ARG A 1 82 ? -1.491 7.132 -5.363 1.00 87.06 82 ARG A CA 1
ATOM 653 C C . ARG A 1 82 ? -0.665 7.115 -4.087 1.00 87.06 82 ARG A C 1
ATOM 655 O O . ARG A 1 82 ? -1.095 6.620 -3.047 1.00 87.06 82 ARG A O 1
ATOM 662 N N . PHE A 1 83 ? 0.505 7.731 -4.154 1.00 81.75 83 PHE A N 1
ATOM 663 C CA . PHE A 1 83 ? 1.367 7.949 -3.002 1.00 81.75 83 PHE A CA 1
ATOM 664 C C . PHE A 1 83 ? 0.875 9.186 -2.255 1.00 81.75 83 PHE A C 1
ATOM 666 O O . PHE A 1 83 ? 1.225 10.328 -2.579 1.00 81.75 83 PHE A O 1
ATOM 673 N N . SER A 1 84 ? 0.002 8.954 -1.275 1.00 67.25 84 SER A N 1
ATOM 674 C CA . SER A 1 84 ? -0.437 9.986 -0.343 1.00 67.25 84 SER A CA 1
ATOM 675 C C . SER A 1 84 ? 0.742 10.312 0.570 1.00 67.25 84 SER A C 1
ATOM 677 O O . SER A 1 84 ? 0.990 9.682 1.584 1.00 67.25 84 SER A O 1
ATOM 679 N N . GLY A 1 85 ? 1.527 11.314 0.188 1.00 56.91 85 GLY A N 1
ATOM 680 C CA . GLY A 1 85 ? 2.718 11.707 0.938 1.00 56.91 85 GLY A CA 1
ATOM 681 C C . GLY A 1 85 ? 2.449 12.390 2.273 1.00 56.91 85 GLY A C 1
ATOM 682 O O . GLY A 1 85 ? 3.379 12.867 2.915 1.00 56.91 85 GLY A O 1
ATOM 683 N N . LYS A 1 86 ? 1.198 12.453 2.726 1.00 51.69 86 LYS A N 1
ATOM 684 C CA . LYS A 1 86 ? 0.797 13.429 3.737 1.00 51.69 86 LYS A CA 1
ATOM 685 C C . LYS A 1 86 ? 1.541 13.290 5.076 1.00 51.69 86 LYS A C 1
ATOM 687 O O . LYS A 1 86 ? 1.568 14.269 5.814 1.00 51.69 86 LYS A O 1
ATOM 692 N N . ASP A 1 87 ? 2.196 12.157 5.360 1.00 52.00 87 ASP A N 1
ATOM 693 C CA . ASP A 1 87 ? 2.966 11.970 6.598 1.00 52.00 87 ASP A CA 1
ATOM 694 C C . ASP A 1 87 ? 4.326 11.236 6.457 1.00 52.00 87 ASP A C 1
ATOM 696 O O . ASP A 1 87 ? 4.860 10.727 7.445 1.00 52.00 87 ASP A O 1
ATOM 700 N N . THR A 1 88 ? 4.966 11.199 5.275 1.00 47.56 88 THR A N 1
ATOM 701 C CA . THR A 1 88 ? 6.273 10.497 5.143 1.00 47.56 88 THR A CA 1
ATOM 702 C C . THR A 1 88 ? 7.423 11.147 5.926 1.00 47.56 88 THR A C 1
ATOM 704 O O . THR A 1 88 ? 8.509 10.582 5.995 1.00 47.56 88 THR A O 1
ATOM 707 N N . ALA A 1 89 ? 7.235 12.340 6.496 1.00 43.19 89 ALA A N 1
ATOM 708 C CA . ALA A 1 89 ? 8.328 13.133 7.058 1.00 43.19 89 ALA A CA 1
ATOM 709 C C . ALA A 1 89 ? 8.526 12.995 8.580 1.00 43.19 89 ALA A C 1
ATOM 711 O O . ALA A 1 89 ? 9.447 13.613 9.108 1.00 43.19 89 ALA A O 1
ATOM 712 N N . ALA A 1 90 ? 7.701 12.228 9.305 1.00 46.97 90 ALA A N 1
ATOM 713 C CA . ALA A 1 90 ? 7.750 12.261 10.774 1.00 46.97 90 ALA A CA 1
ATOM 714 C C . ALA A 1 90 ? 7.743 10.907 11.501 1.00 46.97 90 ALA A C 1
ATOM 716 O O . ALA A 1 90 ? 7.686 10.918 12.725 1.00 46.97 90 ALA A O 1
ATOM 717 N N . GLY A 1 91 ? 7.742 9.755 10.813 1.00 51.06 91 GLY A N 1
ATOM 718 C CA . GLY A 1 91 ? 7.655 8.432 11.471 1.00 51.06 91 GLY A CA 1
ATOM 719 C C . GLY A 1 91 ? 6.283 8.100 12.091 1.00 51.06 91 GLY A C 1
ATOM 720 O O . GLY A 1 91 ? 5.978 6.936 12.349 1.00 51.06 91 GLY A O 1
ATOM 721 N N . LYS A 1 92 ? 5.399 9.096 12.204 1.00 59.03 92 LYS A N 1
ATOM 722 C CA . LYS A 1 92 ? 4.094 9.004 12.868 1.00 59.03 92 LYS A CA 1
ATOM 723 C C . LYS A 1 92 ? 3.097 8.093 12.164 1.00 59.03 92 LYS A C 1
ATOM 725 O O . LYS A 1 92 ? 2.263 7.498 12.841 1.00 59.03 92 LYS A O 1
ATOM 730 N N . SER A 1 93 ? 3.143 7.972 10.835 1.00 59.81 93 SER A N 1
ATOM 731 C CA . SER A 1 93 ? 2.257 7.037 10.125 1.00 59.81 93 SER A CA 1
ATOM 732 C C . SER A 1 93 ? 2.548 5.592 10.531 1.00 59.81 93 SER A C 1
ATOM 734 O O . SER A 1 93 ? 1.628 4.879 10.922 1.00 59.81 93 SER A O 1
ATOM 736 N N . PHE A 1 94 ? 3.816 5.174 10.530 1.00 63.12 94 PHE A N 1
ATOM 737 C CA . PHE A 1 94 ? 4.210 3.826 10.945 1.00 63.12 94 PHE A CA 1
ATOM 738 C C . PHE A 1 94 ? 3.895 3.561 12.424 1.00 63.12 94 PHE A C 1
ATOM 740 O O . PHE A 1 94 ? 3.292 2.539 12.746 1.00 63.12 94 PHE A O 1
ATOM 747 N N . GLU A 1 95 ? 4.202 4.515 13.310 1.00 68.88 95 GLU A N 1
ATOM 748 C CA . GLU A 1 95 ? 3.839 4.430 14.731 1.00 68.88 95 GLU A CA 1
ATOM 749 C C . GLU A 1 95 ? 2.325 4.295 14.931 1.00 68.88 95 GLU A C 1
ATOM 751 O O . GLU A 1 95 ? 1.891 3.484 15.742 1.00 68.88 95 GLU A O 1
ATOM 756 N N . ARG A 1 96 ? 1.497 5.009 14.153 1.00 71.62 96 ARG A N 1
ATOM 757 C CA . ARG A 1 96 ? 0.030 4.875 14.203 1.00 71.62 96 ARG A CA 1
ATOM 758 C C . ARG A 1 96 ? -0.448 3.498 13.758 1.00 71.62 96 ARG A C 1
ATOM 760 O O . ARG A 1 96 ? -1.389 2.976 14.354 1.00 71.62 96 ARG A O 1
ATOM 767 N N . TRP A 1 97 ? 0.171 2.911 12.736 1.00 72.81 97 TRP A N 1
ATOM 768 C CA . TRP A 1 97 ? -0.143 1.548 12.301 1.00 72.81 97 TRP A CA 1
ATOM 769 C C . TRP A 1 97 ? 0.248 0.517 13.362 1.00 72.81 97 TRP A C 1
ATOM 771 O O . TRP A 1 97 ? -0.577 -0.331 13.703 1.00 72.81 97 TRP A O 1
ATOM 781 N N . ILE A 1 98 ? 1.447 0.633 13.946 1.00 72.62 98 ILE A N 1
ATOM 782 C CA . ILE A 1 98 ? 1.880 -0.222 15.060 1.00 72.62 98 ILE A CA 1
ATOM 783 C C . ILE A 1 98 ? 0.948 -0.058 16.256 1.00 72.62 98 ILE A C 1
ATOM 785 O O . ILE A 1 98 ? 0.497 -1.053 16.810 1.00 72.62 98 ILE A O 1
ATOM 789 N N . GLN A 1 99 ? 0.638 1.175 16.653 1.00 74.38 99 GLN A N 1
ATOM 790 C CA . GLN A 1 99 ? -0.198 1.443 17.815 1.00 74.38 99 GLN A CA 1
ATOM 791 C C . GLN A 1 99 ? -1.582 0.821 17.637 1.00 74.38 99 GLN A C 1
ATOM 793 O O . GLN A 1 99 ? -2.029 0.109 18.527 1.00 74.38 99 GLN A O 1
ATOM 798 N N . ARG A 1 100 ? -2.209 0.969 16.462 1.00 71.25 100 ARG A N 1
ATOM 799 C CA . ARG A 1 100 ? -3.490 0.304 16.188 1.00 71.25 100 ARG A CA 1
ATOM 800 C C . ARG A 1 100 ? -3.372 -1.217 16.143 1.00 71.25 100 ARG A C 1
ATOM 802 O O . ARG A 1 100 ? -4.301 -1.902 16.560 1.00 71.25 100 ARG A O 1
ATOM 809 N N . TYR A 1 101 ? -2.257 -1.751 15.644 1.00 69.56 101 TYR A N 1
ATOM 810 C CA . TYR A 1 101 ? -2.008 -3.193 15.632 1.00 69.56 101 TYR A CA 1
ATOM 811 C C . TYR A 1 101 ? -1.883 -3.745 17.044 1.00 69.56 101 TYR A C 1
ATOM 813 O O . TYR A 1 101 ? -2.519 -4.744 17.369 1.00 69.56 101 TYR A O 1
ATOM 821 N N . ILE A 1 102 ? -1.133 -3.052 17.900 1.00 71.00 102 ILE A N 1
ATOM 822 C CA . ILE A 1 102 ? -1.016 -3.367 19.319 1.00 71.00 102 ILE A CA 1
ATOM 823 C C . ILE A 1 102 ? -2.379 -3.228 19.990 1.00 71.00 102 ILE A C 1
ATOM 825 O O . ILE A 1 102 ? -2.778 -4.163 20.661 1.00 71.00 102 ILE A O 1
ATOM 829 N N . GLU A 1 103 ? -3.126 -2.141 19.777 1.00 68.69 103 GLU A N 1
ATOM 830 C CA . GLU A 1 103 ? -4.467 -1.953 20.348 1.00 68.69 103 GLU A CA 1
ATOM 831 C C . GLU A 1 103 ? -5.429 -3.075 19.935 1.00 68.69 103 GLU A C 1
ATOM 833 O O . GLU A 1 103 ? -6.122 -3.616 20.792 1.00 68.69 103 GLU A O 1
ATOM 838 N N . LYS A 1 104 ? -5.431 -3.499 18.662 1.00 66.06 104 LYS A N 1
ATOM 839 C CA . LYS A 1 104 ? -6.263 -4.620 18.189 1.00 66.06 104 LYS A CA 1
ATOM 840 C C . LYS A 1 104 ? -5.793 -5.967 18.755 1.00 66.06 104 LYS A C 1
ATOM 842 O O . LYS A 1 104 ? -6.628 -6.779 19.141 1.00 66.06 104 LYS A O 1
ATOM 847 N N . LYS A 1 105 ? -4.477 -6.185 18.882 1.00 62.75 105 LYS A N 1
ATOM 848 C CA . LYS A 1 105 ? -3.899 -7.373 19.541 1.00 62.75 105 LYS A CA 1
ATOM 849 C C . LYS A 1 105 ? -4.229 -7.406 21.042 1.00 62.75 105 LYS A C 1
ATOM 851 O O . LYS A 1 105 ? -4.505 -8.469 21.587 1.00 62.75 105 LYS A O 1
ATOM 856 N N . LEU A 1 106 ? -4.212 -6.250 21.707 1.00 57.72 106 LEU A N 1
ATOM 857 C CA . LEU A 1 106 ? -4.473 -6.090 23.141 1.00 57.72 106 LEU A CA 1
ATOM 858 C C . LEU A 1 106 ? -5.974 -6.167 23.465 1.00 57.72 106 LEU A C 1
ATOM 860 O O . LEU A 1 106 ? -6.336 -6.603 24.553 1.00 57.72 106 LEU A O 1
ATOM 864 N N . ALA A 1 107 ? -6.841 -5.788 22.518 1.00 58.00 107 ALA A N 1
ATOM 865 C CA . ALA A 1 107 ? -8.299 -5.853 22.638 1.00 58.00 107 ALA A CA 1
ATOM 866 C C . ALA A 1 107 ? -8.879 -7.285 22.626 1.00 58.00 107 ALA A C 1
ATOM 868 O O . ALA A 1 107 ? -10.082 -7.444 22.818 1.00 58.00 107 ALA A O 1
ATOM 869 N N . GLY A 1 108 ? -8.047 -8.326 22.490 1.00 49.88 108 GLY A N 1
ATOM 870 C CA . GLY A 1 108 ? -8.424 -9.681 22.903 1.00 49.88 108 GLY A CA 1
ATOM 871 C C . GLY A 1 108 ? -9.073 -10.573 21.843 1.00 49.88 108 GLY A C 1
ATOM 872 O O . GLY A 1 108 ? -9.837 -11.462 22.209 1.00 49.88 108 GLY A O 1
ATOM 873 N N . GLU A 1 109 ? -8.738 -10.421 20.561 1.00 47.59 109 GLU A N 1
ATOM 874 C CA . GLU A 1 109 ? -8.929 -11.506 19.588 1.00 47.59 109 GLU A CA 1
ATOM 875 C C . GLU A 1 109 ? -7.591 -12.210 19.327 1.00 47.59 109 GLU A C 1
ATOM 877 O O . GLU A 1 109 ? -6.548 -11.576 19.181 1.00 47.59 109 GLU A O 1
ATOM 882 N N . ASN A 1 110 ? -7.624 -13.542 19.359 1.00 41.97 110 ASN A N 1
ATOM 883 C CA . ASN A 1 110 ? -6.497 -14.472 19.423 1.00 41.97 110 ASN A CA 1
ATOM 884 C C . ASN A 1 110 ? -5.522 -14.328 18.232 1.00 41.97 110 ASN A C 1
ATOM 886 O O . ASN A 1 110 ? -5.545 -15.105 17.284 1.00 41.97 110 ASN A O 1
ATOM 890 N N . ALA A 1 111 ? -4.641 -13.332 18.275 1.00 40.84 111 ALA A N 1
ATOM 891 C CA . ALA A 1 111 ? -3.472 -13.277 17.417 1.00 40.84 111 ALA A CA 1
ATOM 892 C C . ALA A 1 111 ? -2.381 -14.143 18.056 1.00 40.84 111 ALA A C 1
ATOM 894 O O . ALA A 1 111 ? -1.600 -13.659 18.882 1.00 40.84 111 ALA A O 1
ATOM 895 N N . SER A 1 112 ? -2.338 -15.422 17.674 1.00 43.03 112 SER A N 1
ATOM 896 C CA . SER A 1 112 ? -1.164 -16.285 17.827 1.00 43.03 112 SER A CA 1
ATOM 897 C C . SER A 1 112 ? 0.012 -15.665 17.074 1.00 43.03 112 SER A C 1
ATOM 899 O O . SER A 1 112 ? 0.327 -16.029 15.948 1.00 43.03 112 SER A O 1
ATOM 901 N N . ILE A 1 113 ? 0.647 -14.675 17.687 1.00 49.47 113 ILE A N 1
ATOM 902 C CA . ILE A 1 113 ? 2.045 -14.384 17.429 1.00 49.47 113 ILE A CA 1
ATOM 903 C C . ILE A 1 113 ? 2.759 -15.156 18.518 1.00 49.47 113 ILE A C 1
ATOM 905 O O . ILE A 1 113 ? 2.791 -14.715 19.668 1.00 49.47 113 ILE A O 1
ATOM 909 N N . GLU A 1 114 ? 3.249 -16.334 18.154 1.00 42.16 114 GLU A N 1
ATOM 910 C CA . GLU A 1 114 ? 4.354 -16.978 18.847 1.00 42.16 114 GLU A CA 1
ATOM 911 C C . GLU A 1 114 ? 5.517 -15.973 18.825 1.00 42.16 114 GLU A C 1
ATOM 913 O O . GLU A 1 114 ? 6.284 -15.869 17.873 1.00 42.16 114 GLU A O 1
ATOM 918 N N . CYS A 1 115 ? 5.538 -15.089 19.823 1.00 36.12 115 CYS A N 1
ATOM 919 C CA . CYS A 1 115 ? 6.727 -14.359 20.204 1.00 36.12 115 CYS A CA 1
ATOM 920 C C . CYS A 1 115 ? 7.555 -15.367 20.986 1.00 36.12 115 CYS A C 1
ATOM 922 O O . CYS A 1 115 ? 7.368 -15.490 22.198 1.00 36.12 115 CYS A O 1
ATOM 924 N N . ASP A 1 116 ? 8.428 -16.084 20.281 1.00 41.28 116 ASP A N 1
ATOM 925 C CA . ASP A 1 116 ? 9.589 -16.694 20.911 1.00 41.28 116 ASP A CA 1
ATOM 926 C C . ASP A 1 116 ? 10.392 -15.550 21.535 1.00 41.28 116 ASP A C 1
ATOM 928 O O . ASP A 1 116 ? 11.045 -14.736 20.877 1.00 41.28 116 ASP A O 1
ATOM 932 N N . SER A 1 117 ? 10.122 -15.363 22.819 1.00 44.28 117 SER A N 1
ATOM 933 C CA . SER A 1 117 ? 10.809 -14.425 23.673 1.00 44.28 117 SER A CA 1
ATOM 934 C C . SER A 1 117 ? 12.085 -15.124 24.103 1.00 44.28 117 SER A C 1
ATOM 936 O O . SER A 1 117 ? 11.999 -16.083 24.855 1.00 44.28 117 SER A O 1
ATOM 938 N N . LEU A 1 118 ? 13.223 -14.603 23.645 1.00 51.88 118 LEU A N 1
ATOM 939 C CA . LEU A 1 118 ? 14.422 -14.401 24.460 1.00 51.88 118 LEU A CA 1
ATOM 940 C C . LEU A 1 118 ? 14.704 -15.530 25.470 1.00 51.88 118 LEU A C 1
ATOM 942 O O . LEU A 1 118 ? 14.364 -15.404 26.646 1.00 51.88 118 LEU A O 1
ATOM 946 N N . GLU A 1 119 ? 15.389 -16.583 25.031 1.00 43.91 119 GLU A N 1
ATOM 947 C CA . GLU A 1 119 ? 16.211 -17.384 25.939 1.00 43.91 119 GLU A CA 1
ATOM 948 C C . GLU A 1 119 ? 17.645 -16.836 25.886 1.00 43.91 119 GLU A C 1
ATOM 950 O O . GLU A 1 119 ? 18.388 -17.036 24.925 1.00 43.91 119 GLU A O 1
ATOM 955 N N . ASP A 1 120 ? 17.973 -16.047 26.913 1.00 43.91 120 ASP A N 1
ATOM 956 C CA . ASP A 1 120 ? 19.332 -15.833 27.408 1.00 43.91 120 ASP A CA 1
ATOM 957 C C . ASP A 1 120 ? 19.968 -17.198 27.741 1.00 43.91 120 ASP A C 1
ATOM 959 O O . ASP A 1 120 ? 19.425 -17.934 28.567 1.00 43.91 120 ASP A O 1
ATOM 963 N N . GLU A 1 121 ? 21.144 -17.495 27.178 1.00 45.22 121 GLU A N 1
ATOM 964 C CA . GLU A 1 121 ? 22.173 -18.318 27.839 1.00 45.22 121 GLU A CA 1
ATOM 965 C C . GLU A 1 121 ? 23.583 -17.803 27.514 1.00 45.22 121 GLU A C 1
ATOM 967 O O . GLU A 1 121 ? 23.859 -17.493 26.329 1.00 45.22 121 GLU A O 1
#

Solvent-accessible surface area (backbone atoms only — not comparable to full-atom values): 7244 Å² total; per-residue (Å²): 133,83,82,81,70,86,70,72,82,54,71,68,42,68,40,44,53,87,43,56,75,59,30,56,51,45,55,56,44,43,41,72,60,66,37,56,32,30,41,28,37,91,87,49,76,42,64,25,39,39,73,47,64,43,96,83,66,51,41,36,33,31,28,34,90,87,50,83,47,87,43,79,41,5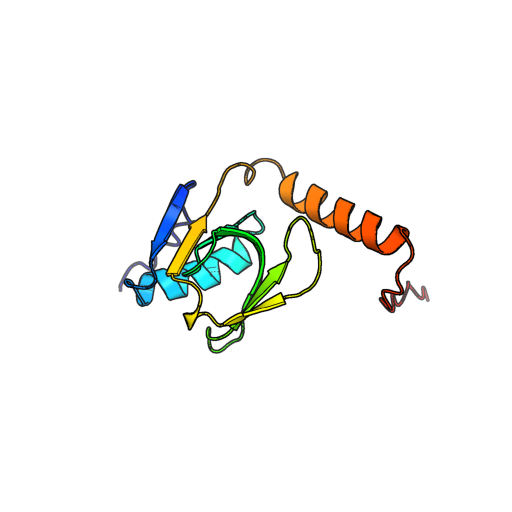5,40,90,56,45,46,31,46,31,39,51,45,89,52,73,88,69,62,54,56,52,50,51,52,51,48,51,49,49,50,54,53,69,72,68,55,93,70,86,68,85,70,85,70,83,81,88,128

Foldseek 3Di:
DPPPPPDQQDAFDKDFVVPVVVLLVLLVSQQVLQAWKWFDFPPDIATWRWNDAPPVNQWTWTAGLVGRDTDIDGPVRGGMITRNVVDSPDCVRNVSSVVVVVVVVVVDDDDPPPPPDDDDD

Mean predicted aligned error: 11.77 Å

Nearest PDB structures (foldseek):
  3pnw-assembly7_U  TM=7.066E-01  e=1.616E-01  Homo sapiens
  3pnw-assembly1_C  TM=6.618E-01  e=1.718E-01  Homo sapiens
  1g5v-assembly1_A  TM=6.343E-01  e=3.372E-01  Homo sapiens
  4hzs-assembly2_B  TM=6.608E-01  e=7.953E-01  Homo sapiens
  7yw1-assembly1_A  TM=4.374E-01  e=5.179E-01  Trametes pubescens

Secondary structure (DSSP, 8-state):
-------PPPTT-EEETT-HHHHHHHHHHHHHT-SEEEEEESS-EEEEEEEEE-TTSSEEEEEESS--S-EEEEGGGEEEEEE-GGGTTSSHHHHHHHHHHHHHHHTTS------------